Protein AF-A0A4Y2FAP5-F1 (afdb_monomer_lite)

Secondary structure (DSSP, 8-state):
--S--HHHHHHIIIIITTSHHHHHHHHHHTTT------S-SHHHHHHHHHHHHHHHHHTT----B---SS-THHHHHHHHHTTT-TT-PPB-

Organism: Araneus ventricosus (NCBI:txid182803)

Structure (mmCIF, N/CA/C/O backbone):
data_AF-A0A4Y2FAP5-F1
#
_entry.id   AF-A0A4Y2FAP5-F1
#
loop_
_atom_site.group_PDB
_atom_site.id
_atom_site.type_symbol
_atom_site.label_atom_id
_atom_site.label_alt_id
_atom_site.label_comp_id
_atom_site.label_asym_id
_atom_site.label_entity_id
_atom_site.label_seq_id
_atom_site.pdbx_PDB_ins_code
_atom_site.Cartn_x
_atom_site.Cartn_y
_atom_site.Cartn_z
_atom_site.occupancy
_atom_site.B_iso_or_equiv
_atom_site.auth_seq_id
_atom_site.auth_comp_id
_atom_site.auth_asym_id
_atom_site.auth_atom_id
_atom_site.pdbx_PDB_model_num
ATOM 1 N N . MET A 1 1 ? 3.324 -8.243 -2.990 1.00 76.62 1 MET A N 1
ATOM 2 C CA . MET A 1 1 ? 3.580 -7.127 -3.926 1.00 76.62 1 MET A CA 1
ATOM 3 C C . MET A 1 1 ? 5.024 -7.206 -4.378 1.00 76.62 1 MET A C 1
ATOM 5 O O . MET A 1 1 ? 5.844 -7.682 -3.604 1.00 76.62 1 MET A O 1
ATOM 9 N N . SER A 1 2 ? 5.332 -6.800 -5.606 1.00 84.44 2 SER A N 1
ATOM 10 C CA . SER A 1 2 ? 6.684 -6.826 -6.157 1.00 84.44 2 SER A CA 1
ATOM 11 C C . SER A 1 2 ? 7.008 -5.509 -6.853 1.00 84.44 2 SER A C 1
ATOM 13 O O . SER A 1 2 ? 6.169 -4.913 -7.528 1.00 84.44 2 SER A O 1
ATOM 15 N N . LYS A 1 3 ? 8.259 -5.083 -6.673 1.00 88.75 3 LYS A N 1
ATOM 16 C CA . LYS A 1 3 ? 8.876 -3.924 -7.332 1.00 88.75 3 LYS A CA 1
ATOM 17 C C . LYS A 1 3 ? 9.794 -4.329 -8.481 1.00 88.75 3 LYS A C 1
ATOM 19 O O . LYS A 1 3 ? 10.393 -3.473 -9.120 1.00 88.75 3 LYS A O 1
ATOM 24 N N . VAL A 1 4 ? 9.958 -5.633 -8.697 1.00 89.69 4 VAL A N 1
ATOM 25 C CA . VAL A 1 4 ? 10.921 -6.186 -9.645 1.00 89.69 4 VAL A CA 1
ATOM 26 C C . VAL A 1 4 ? 10.203 -7.146 -10.579 1.00 89.69 4 VAL A C 1
ATOM 28 O O . VAL A 1 4 ? 9.437 -8.006 -10.145 1.00 89.69 4 VAL A O 1
ATOM 31 N N . CYS A 1 5 ? 10.494 -7.017 -11.867 1.00 95.00 5 CYS A N 1
ATOM 32 C CA . CYS A 1 5 ? 10.193 -8.020 -12.874 1.00 95.00 5 CYS A CA 1
ATOM 33 C C . CYS A 1 5 ? 11.505 -8.383 -13.565 1.00 95.00 5 CYS A C 1
ATOM 35 O O . CYS A 1 5 ? 12.184 -7.507 -14.102 1.00 95.00 5 CYS A O 1
ATOM 37 N N . ARG A 1 6 ? 11.867 -9.673 -13.544 1.00 95.25 6 ARG A N 1
ATOM 38 C CA . ARG A 1 6 ? 13.115 -10.148 -14.155 1.00 95.25 6 ARG A CA 1
ATOM 39 C C . ARG A 1 6 ? 13.137 -9.877 -15.660 1.00 95.25 6 ARG A C 1
ATOM 41 O O . ARG A 1 6 ? 14.170 -9.460 -16.167 1.00 95.25 6 ARG A O 1
ATOM 48 N N . PHE A 1 7 ? 12.005 -10.054 -16.340 1.00 95.88 7 PHE A N 1
ATOM 49 C CA . PHE A 1 7 ? 11.882 -9.781 -17.772 1.00 95.88 7 PHE A CA 1
ATOM 50 C C . PHE A 1 7 ? 12.113 -8.304 -18.088 1.00 95.88 7 PHE A C 1
ATOM 52 O O . PHE A 1 7 ? 12.923 -8.003 -18.956 1.00 95.88 7 PHE A O 1
ATOM 59 N N . CYS A 1 8 ? 11.515 -7.386 -17.317 1.00 95.69 8 CYS A N 1
ATOM 60 C CA . CYS A 1 8 ? 11.778 -5.953 -17.473 1.00 95.69 8 CYS A CA 1
ATOM 61 C C . CYS A 1 8 ? 13.257 -5.615 -17.267 1.00 95.69 8 CYS A C 1
ATOM 63 O O . CYS A 1 8 ? 13.808 -4.820 -18.019 1.00 95.69 8 CYS A O 1
ATOM 65 N N . SER A 1 9 ? 13.910 -6.208 -16.260 1.00 95.88 9 SER A N 1
ATOM 66 C CA . SER A 1 9 ? 15.340 -5.982 -16.019 1.00 95.88 9 SER A CA 1
ATOM 67 C C . SER A 1 9 ? 16.212 -6.479 -17.173 1.00 95.88 9 SER A C 1
ATOM 69 O O . SER A 1 9 ? 17.146 -5.785 -17.558 1.00 95.88 9 SER A O 1
ATOM 71 N N . ASN A 1 10 ? 15.908 -7.651 -17.733 1.00 96.56 10 ASN A N 1
ATOM 72 C CA . ASN A 1 10 ? 16.655 -8.205 -18.861 1.00 96.56 10 ASN A CA 1
ATOM 73 C C . ASN A 1 10 ? 16.449 -7.363 -20.128 1.00 96.56 10 ASN A C 1
ATOM 75 O O . ASN A 1 10 ? 17.426 -6.912 -20.715 1.00 96.56 10 ASN A O 1
ATOM 79 N N . ALA A 1 11 ? 15.198 -7.053 -20.480 1.00 96.50 11 ALA A N 1
ATOM 80 C CA . ALA A 1 11 ? 14.878 -6.227 -21.643 1.00 96.50 11 ALA A CA 1
ATOM 81 C C . ALA A 1 11 ? 15.482 -4.817 -21.538 1.00 96.50 11 ALA A C 1
ATOM 83 O O . ALA A 1 11 ? 15.982 -4.284 -22.522 1.00 96.50 11 ALA A O 1
ATOM 84 N N . ALA A 1 12 ? 15.503 -4.223 -20.341 1.00 96.00 12 ALA A N 1
ATOM 85 C CA . ALA A 1 12 ? 16.146 -2.931 -20.113 1.00 96.00 12 ALA A CA 1
ATOM 86 C C . ALA A 1 12 ? 17.668 -2.972 -20.336 1.00 96.00 12 ALA A C 1
ATOM 88 O O . ALA A 1 12 ? 18.232 -1.975 -20.785 1.00 96.00 12 ALA A O 1
ATOM 89 N N . ASN A 1 13 ? 18.325 -4.099 -20.031 1.00 96.69 13 ASN A N 1
ATOM 90 C CA . ASN A 1 13 ? 19.755 -4.295 -20.283 1.00 96.69 13 ASN A CA 1
ATOM 91 C C . ASN A 1 13 ? 20.057 -4.570 -21.764 1.00 96.69 13 ASN A C 1
ATOM 93 O O . ASN A 1 13 ? 21.077 -4.109 -22.262 1.00 96.69 13 ASN A O 1
ATOM 97 N N . GLU A 1 14 ? 19.195 -5.320 -22.455 1.00 96.94 14 GLU A N 1
ATOM 98 C CA . GLU A 1 14 ? 19.403 -5.726 -23.853 1.00 96.94 14 GLU A CA 1
ATOM 99 C C . GLU A 1 14 ? 19.012 -4.635 -24.858 1.00 96.94 14 GLU A C 1
ATOM 101 O O . GLU A 1 14 ? 19.750 -4.376 -25.804 1.00 96.94 14 GLU A O 1
ATOM 106 N N . LEU A 1 15 ? 17.864 -3.983 -24.649 1.00 96.38 15 LEU A N 1
ATOM 107 C CA . LEU A 1 15 ? 17.306 -2.975 -25.560 1.00 96.38 15 LEU A CA 1
ATOM 108 C C . LEU A 1 15 ? 17.682 -1.546 -25.146 1.00 96.38 15 LEU A C 1
ATOM 110 O O . LEU A 1 15 ? 17.586 -0.619 -25.941 1.00 96.38 15 LEU A O 1
ATOM 114 N N . GLY A 1 16 ? 18.099 -1.350 -23.893 1.00 95.19 16 GLY A N 1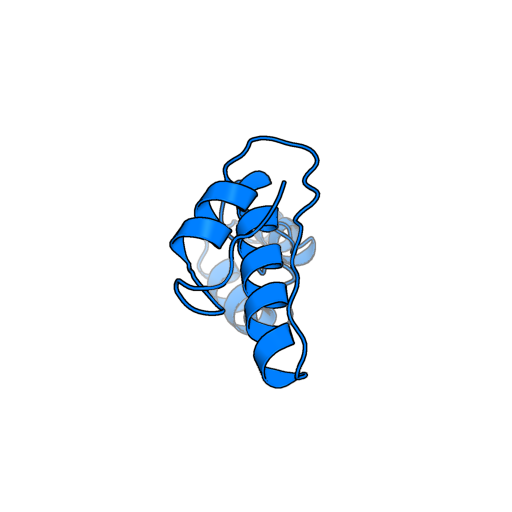
ATOM 115 C CA . GLY A 1 16 ? 18.265 -0.033 -23.286 1.00 95.19 16 GLY A CA 1
ATOM 116 C C . GLY A 1 16 ? 16.930 0.512 -22.781 1.00 95.19 16 GLY A C 1
ATOM 117 O O . GLY A 1 16 ? 15.998 0.715 -23.548 1.00 95.19 16 GLY A O 1
ATOM 118 N N . LYS A 1 17 ? 16.834 0.775 -21.476 1.00 92.38 17 LYS A N 1
ATOM 119 C CA . LYS A 1 17 ? 15.588 1.174 -20.791 1.00 92.38 17 LYS A CA 1
ATOM 120 C C . LYS A 1 17 ? 14.863 2.384 -21.402 1.00 92.38 17 LYS A C 1
ATOM 122 O O . LYS A 1 17 ? 13.641 2.435 -21.374 1.00 92.38 17 LYS A O 1
ATOM 127 N N . GLU A 1 18 ? 15.615 3.346 -21.927 1.00 94.38 18 GLU A N 1
ATOM 128 C CA . GLU A 1 18 ? 15.079 4.596 -22.487 1.00 94.38 18 GLU A CA 1
ATOM 129 C C . GLU A 1 18 ? 14.905 4.531 -24.018 1.00 94.38 18 GLU A C 1
ATOM 131 O O . GLU A 1 18 ? 14.629 5.543 -24.660 1.00 94.38 18 GLU A O 1
ATOM 136 N N . SER A 1 19 ? 15.105 3.357 -24.624 1.00 96.19 19 SER A N 1
ATOM 137 C CA . SER A 1 19 ? 14.992 3.160 -26.071 1.00 96.19 19 SER A CA 1
ATOM 138 C C . SER A 1 19 ? 13.536 3.051 -26.535 1.00 96.19 19 SER A C 1
ATOM 140 O O . SER A 1 19 ? 12.623 2.722 -25.768 1.00 96.19 19 SER A O 1
ATOM 142 N N . ALA A 1 20 ? 13.301 3.301 -27.824 1.00 96.69 20 ALA A N 1
ATOM 143 C CA . ALA A 1 20 ? 11.991 3.075 -28.431 1.00 96.69 20 ALA A CA 1
ATOM 144 C C . ALA A 1 20 ? 11.643 1.575 -28.447 1.00 96.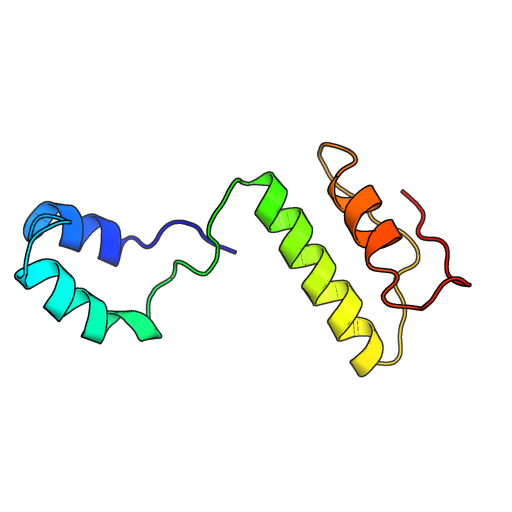69 20 ALA A C 1
ATOM 146 O O . ALA A 1 20 ? 10.494 1.193 -28.230 1.00 96.69 20 ALA A O 1
ATOM 147 N N . GLU A 1 21 ? 12.653 0.729 -28.634 1.00 97.06 21 GLU A N 1
ATOM 148 C CA . GLU A 1 21 ? 12.583 -0.725 -28.660 1.00 97.06 21 GLU A CA 1
ATOM 149 C C . GLU A 1 21 ? 12.075 -1.285 -27.326 1.00 97.06 21 GLU A C 1
ATOM 151 O O . GLU A 1 21 ? 11.172 -2.125 -27.311 1.00 97.06 21 GLU A O 1
ATOM 156 N N . PHE A 1 22 ? 12.590 -0.780 -26.200 1.00 97.00 22 PHE A N 1
ATOM 157 C CA . PHE A 1 22 ? 12.110 -1.162 -24.873 1.00 97.00 22 PHE A CA 1
ATOM 158 C C . PHE A 1 22 ? 10.651 -0.756 -24.659 1.00 97.00 22 PHE A C 1
ATOM 160 O O . PHE A 1 22 ? 9.874 -1.553 -24.136 1.00 97.00 22 PHE A O 1
ATOM 167 N N . ASN A 1 23 ? 10.256 0.448 -25.083 1.00 96.12 23 ASN A N 1
ATOM 168 C CA . ASN A 1 23 ? 8.876 0.916 -24.934 1.00 96.12 23 ASN A CA 1
ATOM 169 C C . ASN A 1 23 ? 7.887 0.043 -25.722 1.00 96.12 23 ASN A C 1
ATOM 171 O O . ASN A 1 23 ? 6.862 -0.363 -25.178 1.00 96.12 23 ASN A O 1
ATOM 175 N N . ILE A 1 24 ? 8.218 -0.311 -26.969 1.00 97.06 24 ILE A N 1
ATOM 176 C CA . ILE A 1 24 ? 7.396 -1.212 -27.793 1.00 97.06 24 ILE A CA 1
ATOM 177 C C . ILE A 1 24 ? 7.283 -2.595 -27.140 1.00 97.06 24 ILE A C 1
ATOM 179 O O . ILE A 1 24 ? 6.187 -3.146 -27.038 1.00 97.06 24 ILE A O 1
ATOM 183 N N . TRP A 1 25 ? 8.401 -3.149 -26.662 1.00 97.75 25 TRP A N 1
ATOM 184 C CA . TRP A 1 25 ? 8.405 -4.423 -25.943 1.00 97.75 25 TRP A CA 1
ATOM 185 C C . TRP A 1 25 ? 7.556 -4.365 -24.662 1.00 97.75 25 TRP A C 1
ATOM 187 O O . TRP A 1 25 ? 6.773 -5.278 -24.385 1.00 97.75 25 TRP A O 1
ATOM 197 N N . TYR A 1 26 ? 7.673 -3.279 -23.894 1.00 95.88 26 TYR A N 1
ATOM 198 C CA . TYR A 1 26 ? 6.984 -3.115 -22.618 1.00 95.88 26 TYR A CA 1
ATOM 199 C C . TYR A 1 26 ? 5.463 -3.056 -22.778 1.00 95.88 26 TYR A C 1
ATOM 201 O O . TYR A 1 26 ? 4.759 -3.636 -21.954 1.00 95.88 26 TYR A O 1
ATOM 209 N N . GLU A 1 27 ? 4.945 -2.437 -23.844 1.00 96.25 27 GLU A N 1
ATOM 210 C CA . GLU A 1 27 ? 3.502 -2.436 -24.133 1.00 96.25 27 GLU A CA 1
ATOM 211 C C . GLU A 1 27 ? 2.946 -3.860 -24.294 1.00 96.25 27 GLU A C 1
ATOM 213 O O . GLU A 1 27 ? 1.882 -4.171 -23.755 1.00 96.25 27 GLU A O 1
ATOM 218 N N . GLY A 1 28 ? 3.693 -4.759 -24.947 1.00 96.38 28 GLY A N 1
ATOM 219 C CA . GLY A 1 28 ? 3.328 -6.176 -25.050 1.00 96.38 28 GLY A CA 1
ATOM 220 C C . GLY A 1 28 ? 3.436 -6.929 -23.719 1.00 96.38 28 GLY A C 1
ATOM 221 O O . GLY A 1 28 ? 2.590 -7.762 -23.402 1.00 96.38 28 GLY A O 1
ATOM 222 N N . HIS A 1 29 ? 4.443 -6.607 -22.903 1.00 95.81 29 HIS A N 1
ATOM 223 C CA . HIS A 1 29 ? 4.681 -7.257 -21.611 1.00 95.81 29 HIS A CA 1
ATOM 224 C C . HIS A 1 29 ? 3.794 -6.728 -20.470 1.00 95.81 29 HIS A C 1
ATOM 226 O O . HIS A 1 29 ? 3.684 -7.363 -19.421 1.00 95.81 29 HIS A O 1
ATOM 232 N N . ARG A 1 30 ? 3.151 -5.568 -20.634 1.00 92.94 30 ARG A N 1
ATOM 233 C CA . ARG A 1 30 ? 2.474 -4.827 -19.557 1.00 92.94 30 ARG A CA 1
ATOM 234 C C . ARG A 1 30 ? 1.516 -5.677 -18.718 1.00 92.94 30 ARG A C 1
ATOM 236 O O . ARG A 1 30 ? 1.488 -5.528 -17.499 1.00 92.94 30 ARG A O 1
ATOM 243 N N . ASN A 1 31 ? 0.767 -6.574 -19.359 1.00 93.69 31 ASN A N 1
ATOM 244 C CA . ASN A 1 31 ? -0.219 -7.441 -18.700 1.00 93.69 31 ASN A CA 1
ATOM 245 C C . ASN A 1 31 ? 0.403 -8.630 -17.946 1.00 93.69 31 ASN A C 1
ATOM 247 O O . ASN A 1 31 ? -0.247 -9.220 -17.088 1.00 93.69 31 ASN A O 1
ATOM 251 N N . GLU A 1 32 ? 1.657 -8.968 -18.241 1.00 93.31 32 GLU A N 1
ATOM 252 C CA . GLU A 1 32 ? 2.427 -10.046 -17.607 1.00 93.31 32 GLU A CA 1
ATOM 253 C C . GLU A 1 32 ? 3.479 -9.505 -16.626 1.00 93.31 32 GLU A C 1
ATOM 255 O O . GLU A 1 32 ? 4.207 -10.265 -15.978 1.00 93.31 32 GLU A O 1
ATOM 260 N N . CYS A 1 33 ? 3.580 -8.179 -16.509 1.00 93.94 33 CYS A N 1
ATOM 261 C CA . CYS A 1 33 ? 4.578 -7.529 -15.684 1.00 93.94 33 CYS A CA 1
ATOM 262 C C . CYS A 1 33 ? 4.378 -7.875 -14.206 1.00 93.94 33 CYS A C 1
ATOM 264 O O . CYS A 1 33 ? 3.352 -7.581 -13.593 1.00 93.94 33 CYS A O 1
ATOM 266 N N . GLY A 1 34 ? 5.417 -8.448 -13.597 1.00 90.62 34 GLY A N 1
ATOM 267 C CA . GLY A 1 34 ? 5.419 -8.763 -12.169 1.00 90.62 34 GLY A CA 1
ATOM 268 C C . GLY A 1 34 ? 5.483 -7.533 -11.255 1.00 90.62 34 GLY A C 1
ATOM 269 O O . GLY A 1 34 ? 5.305 -7.676 -10.047 1.00 90.62 34 GLY A O 1
ATOM 270 N N . ILE A 1 35 ? 5.748 -6.334 -11.789 1.00 91.56 35 ILE A N 1
ATOM 271 C CA . ILE A 1 35 ? 5.783 -5.098 -10.999 1.00 91.56 35 ILE A CA 1
ATOM 272 C C . ILE A 1 35 ? 4.348 -4.638 -10.755 1.00 91.56 35 ILE A C 1
ATOM 274 O O . ILE A 1 35 ? 3.673 -4.162 -11.660 1.00 91.56 35 ILE A O 1
ATOM 278 N N . ASN A 1 36 ? 3.899 -4.739 -9.508 1.00 87.44 36 ASN A N 1
ATOM 279 C CA . ASN A 1 36 ? 2.565 -4.304 -9.086 1.00 87.44 36 ASN A CA 1
ATOM 280 C C . ASN A 1 36 ? 2.592 -3.344 -7.894 1.00 87.44 36 ASN A C 1
ATOM 282 O O . ASN A 1 36 ? 1.557 -3.051 -7.298 1.00 87.44 36 ASN A O 1
ATOM 286 N N . HIS A 1 37 ? 3.779 -2.860 -7.536 1.00 84.94 37 HIS A N 1
ATOM 287 C CA . HIS A 1 37 ? 3.954 -1.843 -6.517 1.00 84.94 37 HIS A CA 1
ATOM 288 C C . HIS A 1 37 ? 5.060 -0.874 -6.900 1.00 84.94 37 HIS A C 1
ATOM 290 O O . HIS A 1 37 ? 6.138 -1.269 -7.340 1.00 84.94 37 HIS A O 1
ATOM 296 N N . THR A 1 38 ? 4.797 0.403 -6.660 1.00 82.62 38 THR A N 1
ATOM 297 C CA . THR A 1 38 ? 5.752 1.496 -6.809 1.00 82.62 38 THR A CA 1
ATOM 298 C C . THR A 1 38 ? 5.950 2.141 -5.439 1.00 82.62 38 THR A C 1
ATOM 300 O O . THR A 1 38 ? 4.977 2.552 -4.808 1.00 82.62 38 THR A O 1
ATOM 303 N N . GLY A 1 39 ? 7.191 2.227 -4.949 1.00 83.38 39 GLY A N 1
ATOM 304 C CA . GLY A 1 39 ? 7.507 2.878 -3.670 1.00 83.38 39 GLY A CA 1
ATOM 305 C C . GLY A 1 39 ? 8.483 2.105 -2.779 1.00 83.38 39 GLY A C 1
ATOM 306 O O . GLY A 1 39 ? 9.229 1.236 -3.231 1.00 83.38 39 GLY A O 1
ATOM 307 N N . SER A 1 40 ? 8.505 2.432 -1.486 1.00 83.25 40 SER A N 1
ATOM 308 C CA . SER A 1 40 ? 9.369 1.765 -0.506 1.00 83.25 40 SER A CA 1
ATOM 309 C C . SER A 1 40 ? 8.845 0.370 -0.145 1.00 83.25 40 SER A C 1
ATOM 311 O O . SER A 1 40 ? 7.801 -0.071 -0.624 1.00 83.25 40 SER A O 1
ATOM 313 N N . SER A 1 41 ? 9.622 -0.399 0.623 1.00 79.12 41 SER A N 1
ATOM 314 C CA . SER A 1 41 ? 9.145 -1.699 1.115 1.00 79.12 41 SER A CA 1
ATOM 315 C C . SER A 1 41 ? 8.075 -1.524 2.191 1.00 79.12 41 SER A C 1
ATOM 317 O O . SER A 1 41 ? 7.035 -2.159 2.085 1.00 79.12 41 SER A O 1
ATOM 319 N N . GLY A 1 42 ? 8.232 -0.554 3.098 1.00 81.25 42 GLY A N 1
ATOM 320 C CA . GLY A 1 42 ? 7.184 -0.220 4.071 1.00 81.25 42 GLY A CA 1
ATOM 321 C C . GLY A 1 42 ? 5.872 0.246 3.423 1.00 81.25 42 GLY A C 1
ATOM 322 O O . GLY A 1 42 ? 4.792 -0.036 3.933 1.00 81.25 42 GLY A O 1
ATOM 323 N N . SER A 1 43 ? 5.912 0.881 2.240 1.00 85.19 43 SER A N 1
ATOM 324 C CA . SER A 1 43 ? 4.666 1.204 1.529 1.00 85.19 43 SER A CA 1
ATOM 325 C C . SER A 1 43 ? 3.961 -0.023 0.931 1.00 85.19 43 SER A C 1
ATOM 327 O O . SER A 1 43 ? 2.762 0.057 0.663 1.00 85.19 43 SER A O 1
ATOM 329 N N . MET A 1 44 ? 4.651 -1.162 0.753 1.00 88.19 44 MET A N 1
ATOM 330 C CA . MET A 1 44 ? 3.995 -2.423 0.371 1.00 88.19 44 MET A CA 1
ATOM 331 C C . MET A 1 44 ? 3.134 -2.963 1.505 1.00 88.19 44 MET A C 1
ATOM 333 O O . MET A 1 44 ? 2.013 -3.388 1.249 1.00 88.19 44 MET A O 1
ATOM 337 N N . GLU A 1 45 ? 3.633 -2.935 2.741 1.00 87.94 45 GLU A N 1
ATOM 338 C CA . GLU A 1 45 ? 2.877 -3.384 3.917 1.00 87.94 45 GLU A CA 1
ATOM 339 C C . GLU A 1 45 ? 1.615 -2.551 4.107 1.00 87.94 45 GLU A C 1
ATOM 341 O O . GLU A 1 45 ? 0.522 -3.102 4.226 1.00 87.94 45 GLU A O 1
ATOM 346 N N . LEU A 1 46 ? 1.756 -1.227 4.019 1.00 89.56 46 LEU A N 1
ATOM 347 C CA . LEU A 1 46 ? 0.644 -0.281 4.033 1.00 89.56 46 LEU A CA 1
ATOM 348 C C . LEU A 1 46 ? -0.437 -0.645 3.016 1.00 89.56 46 LEU A C 1
ATOM 350 O O . LEU A 1 46 ? -1.615 -0.773 3.361 1.00 89.56 46 LEU A O 1
ATOM 354 N N . LYS A 1 47 ? -0.036 -0.833 1.753 1.00 90.31 47 LYS A N 1
ATOM 355 C CA . LYS A 1 47 ? -0.992 -1.101 0.680 1.00 90.31 47 LYS A CA 1
ATOM 356 C C . LYS A 1 47 ? -1.598 -2.497 0.790 1.00 90.31 47 LYS A C 1
ATOM 358 O O . LYS A 1 47 ? -2.785 -2.665 0.515 1.00 90.31 47 LYS A O 1
ATOM 363 N N . ALA A 1 48 ? -0.817 -3.489 1.210 1.00 90.56 48 ALA A N 1
ATOM 364 C CA . ALA A 1 48 ? -1.305 -4.840 1.455 1.00 90.56 48 ALA A CA 1
ATOM 365 C C . ALA A 1 48 ? -2.347 -4.858 2.582 1.00 90.56 48 ALA A C 1
ATOM 367 O O . ALA A 1 48 ? -3.422 -5.434 2.405 1.00 90.56 48 ALA A O 1
ATOM 368 N N . ALA A 1 49 ? -2.074 -4.180 3.699 1.00 92.25 49 ALA A N 1
ATOM 369 C CA . ALA A 1 49 ? -3.012 -4.065 4.807 1.00 92.25 49 ALA A CA 1
ATOM 370 C C . ALA A 1 49 ? -4.293 -3.330 4.384 1.00 92.25 49 ALA A C 1
ATOM 372 O O . ALA A 1 49 ? -5.394 -3.812 4.628 1.00 92.25 49 ALA A O 1
ATOM 373 N N . GLU A 1 50 ? -4.187 -2.224 3.647 1.00 93.50 50 GLU A N 1
ATOM 374 C CA . GLU A 1 50 ? -5.361 -1.538 3.099 1.00 93.50 50 GLU A CA 1
ATOM 375 C C . GLU A 1 50 ? -6.243 -2.474 2.251 1.00 93.50 50 GLU A C 1
ATOM 377 O O . GLU A 1 50 ? -7.463 -2.496 2.424 1.00 93.50 50 GLU A O 1
ATOM 382 N N . ILE A 1 51 ? -5.644 -3.262 1.349 1.00 94.62 51 ILE A N 1
ATOM 383 C CA . ILE A 1 51 ? -6.384 -4.206 0.498 1.00 94.62 51 ILE A CA 1
ATOM 384 C C . ILE A 1 51 ? -7.088 -5.265 1.350 1.00 94.62 51 ILE A C 1
ATOM 386 O O . ILE A 1 51 ? -8.265 -5.546 1.125 1.00 94.62 51 ILE A O 1
ATOM 390 N N . LEU A 1 52 ? -6.392 -5.841 2.333 1.00 94.75 52 LEU A N 1
ATOM 391 C 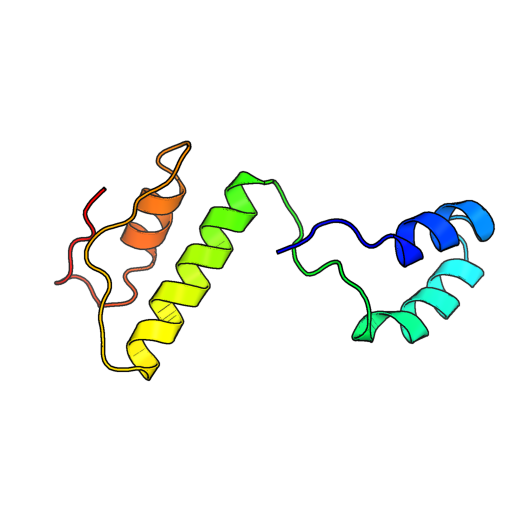CA . LEU A 1 52 ? -6.954 -6.867 3.210 1.00 94.75 52 LEU A CA 1
ATOM 392 C C . LEU A 1 52 ? -8.133 -6.329 4.034 1.00 94.75 52 LEU A C 1
ATOM 394 O O . LEU A 1 52 ? -9.181 -6.973 4.076 1.00 94.75 52 LEU A O 1
ATOM 398 N N . TRP A 1 53 ? -7.999 -5.141 4.630 1.00 95.06 53 TRP A N 1
ATOM 399 C CA . TRP A 1 53 ? -9.051 -4.528 5.446 1.00 95.06 53 TRP A CA 1
ATOM 400 C C . TRP A 1 53 ? -10.243 -4.090 4.600 1.00 95.06 53 TRP A C 1
ATOM 402 O O . TRP A 1 53 ? -11.382 -4.267 5.012 1.00 95.06 53 TRP A O 1
ATOM 412 N N . LYS A 1 54 ? -10.026 -3.553 3.395 1.00 95.44 54 LYS A N 1
ATOM 413 C CA . LYS A 1 54 ? -11.141 -3.258 2.484 1.00 95.44 54 LYS A CA 1
ATOM 414 C C . LYS A 1 54 ? -11.853 -4.544 2.067 1.00 95.44 54 LYS A C 1
ATOM 416 O O . LYS A 1 54 ? -13.078 -4.601 2.113 1.00 95.44 54 LYS A O 1
ATOM 421 N N . ARG A 1 55 ? -11.111 -5.603 1.732 1.00 96.94 55 ARG A N 1
ATOM 422 C CA . ARG A 1 55 ? -11.687 -6.890 1.315 1.00 96.94 55 ARG A CA 1
ATOM 423 C C . ARG A 1 55 ? -12.504 -7.566 2.417 1.00 96.94 55 ARG A C 1
ATOM 425 O O . ARG A 1 55 ? -13.525 -8.171 2.105 1.00 96.94 55 ARG A O 1
ATOM 432 N N . SER A 1 56 ? -12.097 -7.464 3.683 1.00 96.56 56 SER A N 1
ATOM 433 C CA . SER A 1 56 ? -12.833 -8.079 4.800 1.00 96.56 56 SER A CA 1
ATOM 434 C C . SER A 1 56 ? -14.273 -7.563 4.904 1.00 96.56 56 SER A C 1
ATOM 436 O O . SER A 1 56 ? -15.176 -8.354 5.168 1.00 96.56 56 SER A O 1
ATOM 438 N N . THR A 1 57 ? -14.516 -6.284 4.578 1.00 94.50 57 THR A N 1
ATOM 439 C CA . THR A 1 57 ? -15.872 -5.705 4.552 1.00 94.50 57 THR A CA 1
ATOM 440 C C . THR A 1 57 ? -16.797 -6.428 3.578 1.00 94.50 57 THR A C 1
ATOM 442 O O . THR A 1 57 ? -17.950 -6.689 3.905 1.00 94.50 57 THR A O 1
ATOM 445 N N . SER A 1 58 ? -16.275 -6.817 2.412 1.00 95.19 58 SER A N 1
ATOM 446 C CA . SER A 1 58 ? -17.018 -7.568 1.396 1.00 95.19 58 SER A CA 1
ATOM 447 C C . SER A 1 58 ? -17.209 -9.037 1.781 1.00 95.19 58 SER A C 1
ATOM 449 O O . SER A 1 58 ? -18.124 -9.686 1.291 1.00 95.19 58 SER A O 1
ATOM 451 N N . LEU A 1 59 ? -16.355 -9.558 2.666 1.00 96.12 59 LEU A N 1
ATOM 452 C CA . LEU A 1 59 ? -16.414 -10.927 3.182 1.00 96.12 59 LEU A CA 1
ATOM 453 C C . LEU A 1 59 ? -17.193 -11.040 4.504 1.00 96.12 59 LEU A C 1
ATOM 455 O O . LEU A 1 59 ? -17.306 -12.135 5.048 1.00 96.12 59 LEU A O 1
ATOM 459 N N . GLY A 1 60 ? -17.724 -9.932 5.030 1.00 95.25 60 GLY A N 1
ATOM 460 C CA . GLY A 1 60 ? -18.578 -9.929 6.219 1.00 95.25 60 GLY A CA 1
ATOM 461 C C . GLY A 1 60 ? -17.842 -10.059 7.555 1.00 95.25 60 GLY A C 1
ATOM 462 O O . GLY A 1 60 ? -18.468 -10.414 8.551 1.00 95.25 60 GLY A O 1
ATOM 463 N N . PHE A 1 61 ? -16.539 -9.762 7.617 1.00 94.81 61 PHE A N 1
ATOM 464 C CA . PHE A 1 61 ? -15.786 -9.761 8.877 1.00 94.81 61 PHE A CA 1
ATOM 465 C C . PHE A 1 61 ? -14.925 -8.504 9.038 1.00 94.81 61 PHE A C 1
ATOM 467 O O . PHE A 1 61 ? -14.754 -7.715 8.109 1.00 94.81 61 PHE A O 1
ATOM 474 N N . ARG A 1 62 ? -14.391 -8.290 10.245 1.00 95.25 62 ARG A N 1
ATOM 475 C CA . ARG A 1 62 ? -13.541 -7.137 10.568 1.00 95.25 62 ARG A CA 1
ATOM 476 C C . ARG A 1 62 ? -12.281 -7.587 11.288 1.00 95.25 62 ARG A C 1
ATOM 478 O O . ARG A 1 62 ? -12.347 -8.382 12.219 1.00 95.25 62 ARG A O 1
ATOM 485 N N . TYR A 1 63 ? -11.148 -7.037 10.873 1.00 95.00 63 TYR A N 1
ATOM 486 C CA . TYR A 1 63 ? -9.905 -7.132 11.632 1.00 95.00 63 TYR A CA 1
ATOM 487 C C . TYR A 1 63 ? -9.933 -6.139 12.797 1.00 95.00 63 TYR A C 1
ATOM 489 O O . TYR A 1 63 ? -10.332 -4.990 12.618 1.00 95.00 63 TYR A O 1
ATOM 497 N N . THR A 1 64 ? -9.475 -6.564 13.971 1.00 92.94 64 THR A N 1
ATOM 498 C CA . THR A 1 64 ? -9.397 -5.715 15.174 1.00 92.94 64 THR A CA 1
ATOM 499 C C . THR A 1 64 ? -7.974 -5.301 15.517 1.00 92.94 64 THR A C 1
ATOM 501 O O . THR A 1 64 ? -7.784 -4.294 16.188 1.00 92.94 64 THR A O 1
ATOM 504 N N . THR A 1 65 ? -6.978 -6.050 15.045 1.00 92.38 65 THR A N 1
ATOM 505 C CA . THR A 1 65 ? -5.573 -5.883 15.428 1.00 92.38 65 THR A CA 1
ATOM 506 C C . THR A 1 65 ? -4.683 -5.990 14.195 1.00 92.38 65 THR A C 1
ATOM 508 O O . THR A 1 65 ? -4.951 -6.812 13.316 1.00 92.38 65 THR A O 1
ATOM 511 N N . VAL A 1 66 ? -3.633 -5.172 14.125 1.00 90.94 66 VAL A N 1
ATOM 512 C CA . VAL A 1 66 ? -2.592 -5.253 13.094 1.00 90.94 66 VAL A CA 1
ATOM 513 C C . VAL A 1 66 ? -1.248 -5.588 13.729 1.00 90.94 66 VAL A C 1
ATOM 515 O O . VAL A 1 66 ? -0.754 -4.849 14.569 1.00 90.94 66 VAL A O 1
ATOM 518 N N . LEU A 1 67 ? -0.639 -6.684 13.283 1.00 89.06 67 LEU A N 1
ATOM 519 C CA . LEU A 1 67 ? 0.733 -7.041 13.627 1.00 89.06 67 LEU A CA 1
ATOM 520 C C . LEU A 1 67 ? 1.641 -6.663 12.449 1.00 89.06 67 LEU A C 1
ATOM 522 O O . LEU A 1 67 ? 1.437 -7.155 11.340 1.00 89.06 67 LEU A O 1
ATOM 526 N N . SER A 1 68 ? 2.617 -5.785 12.676 1.00 85.00 68 SER A N 1
ATOM 527 C CA . SER A 1 68 ? 3.582 -5.323 11.664 1.00 85.00 68 SER A CA 1
ATOM 528 C C . SER A 1 68 ? 5.005 -5.399 12.216 1.00 85.00 68 SER A C 1
ATOM 530 O O . SER A 1 68 ? 5.213 -5.082 13.387 1.00 85.00 68 SER A O 1
ATOM 532 N N . ASP A 1 69 ? 5.975 -5.781 11.388 1.00 77.75 69 ASP A N 1
ATOM 533 C CA . ASP A 1 69 ? 7.375 -6.009 11.783 1.00 77.75 69 ASP A CA 1
ATOM 534 C C . ASP A 1 69 ? 8.222 -4.722 11.887 1.00 77.75 69 ASP A C 1
ATOM 536 O O . ASP A 1 69 ? 9.365 -4.774 12.342 1.00 77.75 69 ASP A O 1
ATOM 540 N N . GLY A 1 70 ? 7.661 -3.567 11.507 1.00 72.81 70 GLY A N 1
ATOM 541 C CA . GLY A 1 70 ? 8.373 -2.291 11.433 1.00 72.81 70 GLY A CA 1
ATOM 542 C C . GLY A 1 70 ? 7.692 -1.095 12.116 1.00 72.81 70 GLY A C 1
ATOM 543 O O . GLY A 1 70 ? 7.117 -1.179 13.209 1.00 72.81 70 GLY A O 1
ATOM 544 N N . ASP A 1 71 ? 7.823 0.070 11.472 1.00 71.38 71 ASP A N 1
ATOM 545 C CA . ASP A 1 71 ? 7.341 1.354 11.982 1.00 71.38 71 ASP A CA 1
ATOM 546 C C . ASP A 1 71 ? 5.806 1.401 12.134 1.00 71.38 71 ASP A C 1
ATOM 548 O O . ASP A 1 71 ? 5.046 0.636 11.544 1.00 71.38 71 ASP A O 1
ATOM 552 N N . SER A 1 72 ? 5.304 2.300 12.985 1.00 83.56 72 SER A N 1
ATOM 553 C CA . SER A 1 72 ? 3.859 2.417 13.245 1.00 83.56 72 SER A CA 1
ATOM 554 C C . SER A 1 72 ? 3.055 2.995 12.070 1.00 83.56 72 SER A C 1
ATOM 556 O O . SER A 1 72 ? 1.875 3.293 12.255 1.00 83.56 72 SER A O 1
ATOM 558 N N . LYS A 1 73 ? 3.637 3.151 10.870 1.00 88.31 73 LYS A N 1
ATOM 559 C CA . LYS A 1 73 ? 2.949 3.779 9.732 1.00 88.31 73 LYS A CA 1
ATOM 560 C C . LYS A 1 73 ? 1.770 2.948 9.252 1.00 88.31 73 LYS A C 1
ATOM 562 O O . LYS A 1 73 ? 0.721 3.519 8.984 1.00 88.31 73 LYS A O 1
ATOM 567 N N . THR A 1 74 ? 1.900 1.619 9.204 1.00 89.62 74 THR A N 1
ATOM 568 C CA . THR A 1 74 ? 0.790 0.731 8.811 1.00 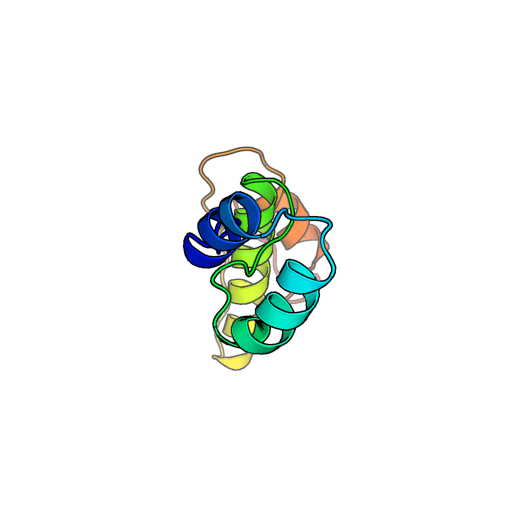89.62 74 THR A CA 1
ATOM 569 C C . THR A 1 74 ? -0.397 0.875 9.760 1.00 89.62 74 THR A C 1
ATOM 571 O O . THR A 1 74 ? -1.527 1.061 9.313 1.00 89.62 74 THR A O 1
ATOM 574 N N . TYR A 1 75 ? -0.142 0.874 11.070 1.00 90.50 75 TYR A N 1
ATOM 575 C CA . TYR A 1 75 ? -1.172 1.118 12.081 1.00 90.50 75 TYR A CA 1
ATOM 576 C C . TYR A 1 75 ? -1.823 2.498 11.923 1.00 90.50 75 TYR A C 1
ATOM 578 O O . TYR A 1 75 ? -3.051 2.610 11.939 1.00 90.50 75 TYR A O 1
ATOM 586 N N . GLN A 1 76 ? -1.008 3.542 11.752 1.00 91.56 76 GLN A N 1
ATOM 587 C CA . GLN A 1 76 ? -1.495 4.909 11.612 1.00 91.56 76 GLN A CA 1
ATOM 588 C C . GLN A 1 76 ? -2.373 5.067 10.366 1.00 91.56 76 GLN A C 1
ATOM 590 O O . GLN A 1 76 ? -3.504 5.530 10.477 1.00 91.56 76 GLN A O 1
ATOM 595 N N . HIS A 1 77 ? -1.917 4.579 9.212 1.00 92.19 77 HIS A N 1
ATOM 596 C CA . HIS A 1 77 ? -2.686 4.599 7.966 1.00 92.19 77 HIS A CA 1
ATOM 597 C C . HIS A 1 77 ? -4.012 3.862 8.084 1.00 92.19 77 HIS A C 1
ATOM 599 O O . HIS A 1 77 ? -5.034 4.383 7.661 1.00 92.19 77 HIS A O 1
ATOM 605 N N . LEU A 1 78 ? -4.035 2.666 8.684 1.00 91.88 78 LEU A N 1
ATOM 606 C CA . LEU A 1 78 ? -5.289 1.933 8.877 1.00 91.88 78 LEU A CA 1
ATOM 607 C C . LEU A 1 78 ? -6.251 2.676 9.815 1.00 91.88 78 LEU A C 1
ATOM 609 O O . LEU A 1 78 ? -7.461 2.669 9.580 1.00 91.88 78 LEU A O 1
ATOM 613 N N . SER A 1 79 ? -5.714 3.324 10.853 1.00 91.12 79 SER A N 1
ATOM 614 C CA . SER A 1 79 ? -6.491 4.126 11.805 1.00 91.12 79 SER A CA 1
ATOM 615 C C . SER A 1 79 ? -7.084 5.378 11.154 1.00 91.12 79 SER A C 1
ATOM 617 O O . SER A 1 79 ? -8.213 5.750 11.460 1.00 91.12 79 SER A O 1
ATOM 619 N N . GLU A 1 80 ? -6.353 6.005 10.230 1.00 93.12 80 GLU A N 1
ATOM 620 C CA . GLU A 1 80 ? -6.804 7.163 9.447 1.00 93.12 80 GLU A CA 1
ATOM 621 C C . GLU A 1 80 ? -7.781 6.765 8.330 1.00 93.12 80 GLU A C 1
ATOM 623 O O . GLU A 1 80 ? -8.741 7.485 8.058 1.00 93.12 80 GLU A O 1
ATOM 628 N N . LEU A 1 81 ? -7.582 5.592 7.720 1.00 92.56 81 LEU A N 1
ATOM 629 C CA . LEU A 1 81 ? -8.413 5.064 6.638 1.00 92.56 81 LEU A CA 1
ATOM 630 C C . LEU A 1 81 ? -9.838 4.727 7.098 1.00 92.56 81 LEU A C 1
ATOM 632 O O . LEU A 1 81 ? -10.756 4.748 6.280 1.00 92.56 81 LEU A O 1
ATOM 636 N N . LYS A 1 82 ? -10.019 4.394 8.387 1.00 91.25 82 LYS A N 1
ATOM 637 C CA . LYS A 1 82 ? -11.328 4.161 9.027 1.00 91.25 82 LYS A CA 1
ATOM 638 C C . LYS A 1 82 ? -12.242 3.229 8.221 1.00 91.25 82 LYS A C 1
ATOM 640 O O . LYS A 1 82 ? -13.439 3.472 8.090 1.00 91.25 82 LYS A O 1
ATOM 645 N N . VAL A 1 83 ? -11.690 2.126 7.703 1.00 93.00 83 VAL A N 1
ATOM 646 C CA . VAL A 1 83 ? -12.402 1.180 6.811 1.00 93.00 83 VAL A CA 1
ATOM 647 C C . VAL A 1 83 ? -13.723 0.674 7.402 1.00 93.00 83 VAL A C 1
ATOM 649 O O . VAL A 1 83 ? -14.667 0.396 6.667 1.00 93.00 83 VAL A O 1
ATOM 652 N N . TYR A 1 84 ? -13.804 0.567 8.728 1.00 93.44 84 TYR A N 1
ATOM 653 C CA . TYR A 1 84 ? -14.988 0.085 9.441 1.00 93.44 84 TYR A CA 1
ATOM 654 C C . TYR A 1 84 ? -15.802 1.205 10.124 1.00 93.44 84 TYR A C 1
ATOM 656 O O . TYR A 1 84 ? -16.706 0.903 10.905 1.00 93.44 84 TYR A O 1
ATOM 664 N N . GLY A 1 85 ? -15.491 2.474 9.840 1.00 90.56 85 GLY A N 1
ATOM 665 C CA . GLY A 1 85 ? -16.071 3.656 10.483 1.00 90.56 85 GLY A CA 1
ATOM 666 C C . GLY A 1 85 ? -15.404 4.041 11.811 1.00 90.56 85 GLY A C 1
ATOM 667 O O . GLY A 1 85 ? -14.554 3.323 12.334 1.00 90.56 85 GLY A O 1
ATOM 668 N N . ASP A 1 86 ? -15.819 5.179 12.377 1.00 89.44 86 ASP A N 1
ATOM 669 C CA . ASP A 1 86 ? -15.220 5.787 13.583 1.00 89.44 86 ASP A CA 1
ATOM 670 C C . ASP A 1 86 ? -15.368 4.951 14.863 1.00 89.44 86 ASP A C 1
ATOM 672 O O . ASP A 1 86 ? -14.607 5.106 15.818 1.00 89.44 86 ASP A O 1
ATOM 676 N N . ASN A 1 87 ? -16.342 4.041 14.884 1.00 86.50 87 ASN A N 1
ATOM 677 C CA . ASN A 1 87 ? -16.677 3.251 16.068 1.00 86.50 87 ASN A CA 1
ATOM 678 C C . ASN A 1 87 ? -15.763 2.036 16.266 1.00 86.50 87 ASN A C 1
ATOM 680 O O . ASN A 1 87 ? -15.865 1.351 17.284 1.00 86.50 87 ASN A O 1
ATOM 684 N N . VAL A 1 88 ? -14.887 1.736 15.305 1.00 85.75 88 VAL A N 1
ATOM 685 C CA . VAL A 1 88 ? -13.993 0.579 15.368 1.00 85.75 88 VAL A CA 1
ATOM 686 C C . VAL A 1 88 ? -12.563 1.063 15.559 1.00 85.75 88 VAL A C 1
ATOM 688 O O . VAL A 1 88 ? -11.953 1.620 14.650 1.00 85.75 88 VAL A O 1
ATOM 691 N N . LYS A 1 89 ? -12.017 0.818 16.753 1.00 87.38 89 LYS A N 1
ATOM 692 C CA . LYS A 1 89 ? -10.607 1.076 17.051 1.00 87.38 89 LYS A CA 1
ATOM 693 C C . LYS A 1 89 ? -9.766 -0.130 16.659 1.00 87.38 89 LYS A C 1
ATOM 695 O O . LYS A 1 89 ? -10.069 -1.253 17.054 1.00 87.38 89 LYS A O 1
ATOM 700 N N . ILE A 1 90 ? -8.711 0.126 15.896 1.00 90.75 90 ILE A N 1
ATOM 701 C CA . ILE A 1 90 ? -7.704 -0.875 15.550 1.00 90.75 90 ILE A CA 1
ATOM 702 C C . ILE A 1 90 ? -6.681 -0.900 16.687 1.00 90.75 90 ILE A C 1
ATOM 704 O O . ILE A 1 90 ? -6.289 0.153 17.180 1.00 90.75 90 ILE A O 1
ATOM 708 N N . ALA A 1 91 ? -6.282 -2.090 17.123 1.00 89.94 91 ALA A N 1
ATOM 709 C CA . ALA A 1 91 ? -5.179 -2.298 18.054 1.00 89.94 91 ALA A CA 1
ATOM 710 C C . ALA A 1 91 ? -3.880 -2.606 17.293 1.00 89.94 91 ALA A C 1
ATOM 7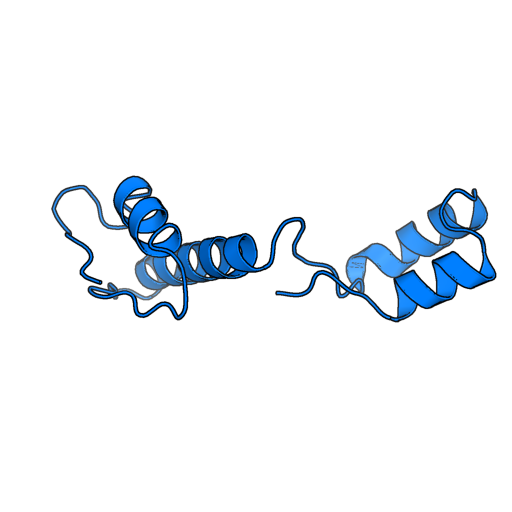12 O O . ALA A 1 91 ? -3.919 -3.118 16.169 1.00 89.94 91 ALA A O 1
ATOM 713 N N . LYS A 1 92 ? -2.741 -2.301 17.915 1.00 83.50 92 LYS A N 1
ATOM 714 C CA . LYS A 1 92 ? -1.410 -2.713 17.461 1.00 83.50 92 LYS A CA 1
ATOM 715 C C . LYS A 1 92 ? -0.892 -3.818 18.371 1.00 83.50 92 LYS A C 1
ATOM 717 O O . LYS A 1 92 ? -1.106 -3.678 19.595 1.00 83.50 92 LYS A O 1
#

Radius of gyration: 18.19 Å; chains: 1; bounding box: 38×18×47 Å

Sequence (92 aa):
MSKVCRFCSNAANELGKESAEFNIWYEGHRNECGINHTGSSGSMELKAAEILWKRSTSLGFRYTTVLSDGDSKTYQHLSELKVYGDNVKIAK

Foldseek 3Di:
DDQDDPVLVVLCVVQNCPHPSSVVVCVVCVVVGPHPDDDDPVVVLLVVLVVVQLVVVVVVDHAQEDDDPDDCVSVVSCQVVCSVHPVHHHYD

InterPro domains:
  IPR049012 Mutator-like transposase domain [PF20700] (2-92)

pLDDT: mean 91.24, std 5.58, range [71.38, 97.75]

=== Feature glossary ===
Key to the feature types in this record:

Secondary structure (8-state, DSSP). Secondary structure is the local, repeating backbone conformation. DSSP classifies it into eight states by reading the hydrogen-bond network: three helix types (H, G, I), two β types (E, B), two non-regular types (T, S), and unstructured coil (-).

Backbone torsions (φ/ψ). Backbone dihedral angles. Every residue except chain termini has a φ (preceding-C → N → Cα → C) and a ψ (N → Cα → C → next-N). They are reported in degrees following the IUPAC sign convention. Secondary structure is essentially a statement about which (φ, ψ) basin each residue occupies.

Predicted aligned error. Predicted Aligned Error (PAE) is an AlphaFold confidence matrix: entry (i, j) is the expected error in the position of residue j, in ångströms, when the prediction is superimposed on the true structure at residue i. Low PAE within a block of residues means that block is internally rigid and well-predicted; high PAE between two blocks means their relative placement is uncertain even if each block individually is confident.

B-factor. B-factor (Debye–Waller factor) reflects atomic displacement in the crystal l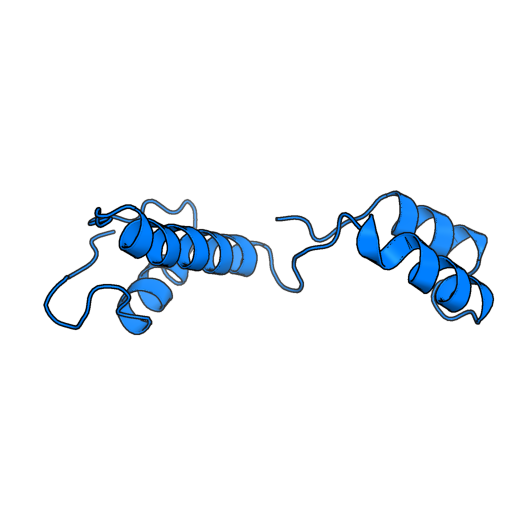attice. It is an experimental observable (units Å²), not a prediction; low values mean the atom is pinned down, high values mean it moves or is heterogeneous across the crystal.

Secondary structure (3-state, P-SEA). Three-state secondary structure (P-SEA) collapses the eight DSSP classes into helix (a), strand (b), and coil (c). P-SEA assigns these from Cα geometry alone — distances and angles — without requiring backbone oxygens, so it works on any Cα trace.

Sequence. Primary structure: the covalent order of the twenty standard amino acids along the backbone. Two proteins with the same sequence will (almost always) fold to the same structure; two with 30% identity often share a fold but not the details.

pLDDT. pLDDT is the predicted lDDT-Cα score: AlphaFold's confidence that the local environment of each residue (all inter-atomic distances within 15 Å) is correctly placed. It is a per-residue number between 0 and 100, with higher meaning more reliable.

InterPro / GO / CATH / organism. Functional annotations link the protein to curated databases. InterPro entries identify conserved domains and families by matching the sequence against member-database signatures (Pfam, PROSITE, CDD, …). Gene Ontology (GO) terms describe molecular function, biological process, and cellular component in a controlled vocabulary. CATH places the structure in a hierarchical fold classification (Class/Architecture/Topology/Homologous-superfamily). The organism is the source species.

Contact-map, Ramachandran, and PAE plots. Three diagnostic plots accompany the record. The Cα contact map visualizes the tertiary structure as a 2D adjacency matrix (8 Å cutoff, sequence-local contacts suppressed). The Ramachandran plot shows the distribution of backbone (φ, ψ) torsions, with points in the α and β basins reflecting secondary structure content. The PAE plot shows AlphaFold's inter-residue confidence as a color matrix.

mmCIF coordinates. The mmCIF table is the protein's shape written out atom by atom. For each backbone N, Cα, C, and carbonyl O, it records an (x, y, z) coordinate triple in Å plus the residue type, chain letter, and residue number.

Radius of gyration, Cα contacts, bounding box. Three whole-structure scalars: the radius of gyration (RMS distance of Cα from centroid, in Å), the count of Cα–Cα contacts (pairs closer than 8 Å and separated by more than four residues in sequence — i.e. tertiary, not local, contacts), and the bounding-box dimensions. Together they distinguish compact globular folds from extended fibres or disordered chains.

Foldseek 3Di. The Foldseek 3Di string encodes local tertiary geometry as a 20-letter alphabet — one character per residue — derived from the relative positions of nearby Cα atoms. Unlike the amino-acid sequence, 3Di is a direct function of the 3D structure, so two proteins with the same fold have similar 3Di strings even at low sequence identity.

Rendered structure images. Six rendered views show the 3D structure from the faces of a cube — i.e. along ±x, ±y, ±z. Rendering representation is drawn randomly per protein from cartoon (secondary-structure ribbons), sticks (backbone bonds), or molecular surface; coloring is either N→C rainbow (blue at the N-terminus through red at the C-terminus) or one color per chain.

Nearest PDB structures. The Foldseek neighbor list gives the closest experimentally determined structures in the PDB, ranked by structural alignment. TM-score near 1 means near-identical fold; near 0.3 means only rough topology match. This is how one finds what a novel AlphaFold prediction most resembles in the solved-structure universe.

Solvent-accessible surface area. SASA measures how much of the protein is reachable by solvent. It is computed by rolling a water-sized probe over the atomic surface and summing the exposed area (Å²). Per-residue SASA distinguishes core (buried, low SASA) from surface (exposed, high SASA) residues; total SASA is a whole-molecule size measure.